Protein AF-A0A7X8HPK2-F1 (afdb_monomer_lite)

Sequence (114 aa):
MEPKNQFTWINYYTKFADKLNVSEKRYWIYAPGNNASKWPEFYAKGIMGIGWEEMGNLEQYASKDEMKTKMKELYGKDYSYMNMAHATWQFANELEPGDIVYAKKGLYKIVGKG

Structure (mmCIF, N/CA/C/O backbone):
data_AF-A0A7X8HPK2-F1
#
_entry.id   AF-A0A7X8HPK2-F1
#
loop_
_atom_site.group_PDB
_atom_site.id
_atom_site.type_symbol
_atom_site.label_atom_id
_atom_site.label_alt_id
_atom_site.label_comp_id
_atom_site.label_asym_id
_atom_site.label_entity_id
_atom_site.label_seq_id
_atom_site.pdbx_PDB_ins_code
_atom_site.Cartn_x
_atom_site.Cartn_y
_atom_site.Cartn_z
_atom_site.occupancy
_atom_site.B_iso_or_equiv
_atom_site.auth_seq_id
_atom_site.auth_comp_id
_atom_site.auth_asym_id
_atom_site.auth_atom_id
_atom_site.pdbx_PDB_model_num
ATOM 1 N N . MET A 1 1 ? -31.289 25.891 -27.473 1.00 45.44 1 MET A N 1
ATOM 2 C CA . MET A 1 1 ? -30.037 25.503 -26.789 1.00 45.44 1 MET A CA 1
ATOM 3 C C . MET A 1 1 ? -30.003 26.269 -25.481 1.00 45.44 1 MET A C 1
ATOM 5 O O . MET A 1 1 ? -30.008 27.491 -25.520 1.00 45.44 1 MET A O 1
ATOM 9 N N . GLU A 1 2 ? -30.112 25.575 -24.354 1.00 51.69 2 GLU A N 1
ATOM 10 C CA . GLU A 1 2 ? -30.168 26.189 -23.021 1.00 51.69 2 GLU A CA 1
ATOM 11 C C . GLU A 1 2 ? -28.775 26.723 -22.629 1.00 51.69 2 GLU A C 1
ATOM 13 O O . GLU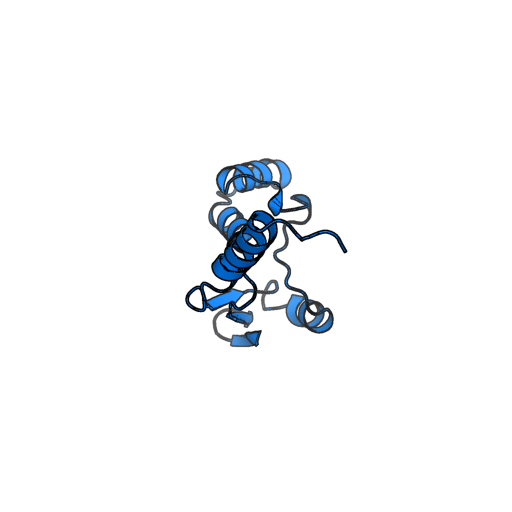 A 1 2 ? -27.784 26.009 -22.833 1.00 51.69 2 GLU A O 1
ATOM 18 N N . PRO A 1 3 ? -28.643 27.955 -22.104 1.00 51.97 3 PRO A N 1
ATOM 19 C CA . PRO A 1 3 ? -27.347 28.469 -21.688 1.00 51.97 3 PRO A CA 1
ATOM 20 C C . PRO A 1 3 ? -26.900 27.727 -20.426 1.00 51.97 3 PRO A C 1
ATOM 22 O O . PRO A 1 3 ? -27.473 27.889 -19.351 1.00 51.97 3 PRO A O 1
ATOM 25 N N . LYS A 1 4 ? -25.867 26.884 -20.558 1.00 59.88 4 LYS A N 1
ATOM 26 C CA . LYS A 1 4 ? -25.226 26.210 -19.422 1.00 59.88 4 LYS A CA 1
ATOM 27 C C . LYS A 1 4 ? -24.770 27.266 -18.412 1.00 59.88 4 LYS A C 1
ATOM 29 O O . LYS A 1 4 ? -23.904 28.082 -18.718 1.00 59.88 4 LYS A O 1
ATOM 34 N N . ASN A 1 5 ? -25.386 27.236 -17.231 1.00 66.19 5 ASN A N 1
ATOM 35 C CA . ASN A 1 5 ? -25.178 28.154 -16.114 1.00 66.19 5 ASN A CA 1
ATOM 36 C C . ASN A 1 5 ? -23.675 28.389 -15.839 1.00 66.19 5 ASN A C 1
ATOM 38 O O . ASN A 1 5 ? -22.914 27.434 -15.678 1.00 66.19 5 ASN A O 1
ATOM 42 N N . GLN A 1 6 ? -23.261 29.656 -15.741 1.00 63.34 6 GLN A N 1
ATOM 43 C CA . GLN A 1 6 ? -21.892 30.096 -15.439 1.00 63.34 6 GLN A CA 1
ATOM 44 C C . GLN A 1 6 ? -21.291 29.421 -14.186 1.00 63.34 6 GLN A C 1
ATOM 46 O O . GLN A 1 6 ? -20.102 29.106 -14.171 1.00 63.34 6 GLN A O 1
ATOM 51 N N . PHE A 1 7 ? -22.112 29.093 -13.182 1.00 66.69 7 PHE A N 1
ATOM 52 C CA . PHE A 1 7 ? -21.693 28.354 -11.985 1.00 66.69 7 PHE A CA 1
ATOM 53 C C . PHE A 1 7 ? -21.266 26.906 -12.277 1.00 66.69 7 PHE A C 1
ATOM 55 O O . PHE A 1 7 ? -20.378 26.382 -11.609 1.00 66.69 7 PHE A O 1
ATOM 62 N N . THR A 1 8 ? -21.846 26.252 -13.291 1.00 66.94 8 THR A N 1
ATOM 63 C CA . THR A 1 8 ? -21.470 24.871 -13.655 1.00 66.94 8 THR A CA 1
ATOM 64 C C . THR A 1 8 ? -20.088 24.808 -14.294 1.00 66.94 8 THR A C 1
ATOM 66 O O . THR A 1 8 ? -19.325 23.888 -14.009 1.00 66.94 8 THR A O 1
ATOM 69 N N . TRP A 1 9 ? -19.733 25.820 -15.091 1.00 61.75 9 TRP A N 1
ATOM 70 C CA . TRP A 1 9 ? -18.401 25.945 -15.675 1.00 61.75 9 TRP A CA 1
ATOM 71 C C . TRP A 1 9 ? -17.349 26.236 -14.613 1.00 61.75 9 TRP A C 1
ATOM 73 O O . TRP A 1 9 ? -16.324 25.565 -14.599 1.00 61.75 9 TRP A O 1
ATOM 83 N N . ILE A 1 10 ? -17.619 27.165 -13.692 1.00 69.38 10 ILE A N 1
ATOM 84 C CA . ILE A 1 10 ? -16.694 27.473 -12.592 1.00 69.38 10 ILE A CA 1
ATOM 85 C C . ILE A 1 10 ? -16.441 26.217 -11.749 1.00 69.38 10 ILE A C 1
ATOM 87 O O . ILE A 1 10 ? -15.292 25.837 -11.582 1.00 69.38 10 ILE A O 1
ATOM 91 N N . ASN A 1 11 ? -17.482 25.493 -11.328 1.00 72.25 11 ASN A N 1
ATOM 92 C CA . ASN A 1 11 ? -17.310 24.272 -10.531 1.00 72.25 11 ASN A CA 1
ATOM 93 C C . ASN A 1 11 ? -16.572 23.154 -11.280 1.00 72.25 11 ASN A C 1
ATOM 95 O O . ASN A 1 11 ? -15.784 22.427 -10.677 1.00 72.25 11 ASN A O 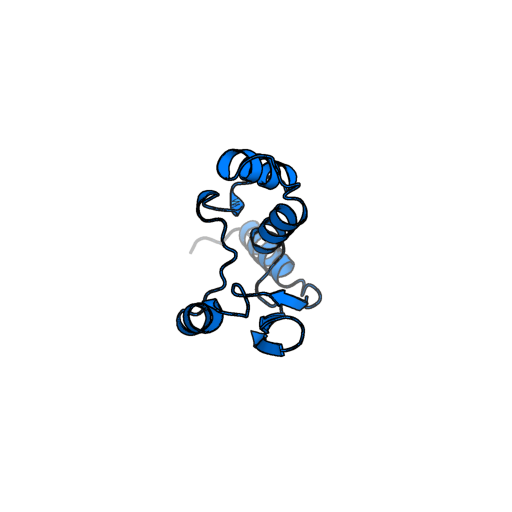1
ATOM 99 N N . TYR A 1 12 ? -16.805 23.013 -12.590 1.00 71.00 12 TYR A N 1
ATOM 100 C CA . TYR A 1 12 ? -16.039 22.096 -13.429 1.00 71.00 12 TYR A CA 1
ATOM 101 C C . TYR A 1 12 ? -14.563 22.511 -13.430 1.00 71.00 12 TYR A C 1
ATOM 103 O O . TYR A 1 12 ? -13.716 21.750 -12.978 1.00 71.00 12 TYR A O 1
ATOM 111 N N . TYR A 1 13 ? -14.245 23.740 -13.835 1.00 67.50 13 TYR A N 1
ATOM 112 C CA . TYR A 1 13 ? -12.860 24.200 -13.922 1.00 67.50 13 TYR A CA 1
ATOM 113 C C . TYR A 1 13 ? -12.137 24.231 -12.574 1.00 67.50 13 TYR A C 1
ATOM 115 O O . TYR A 1 13 ? -10.974 23.858 -12.548 1.00 67.50 13 TYR A O 1
ATOM 123 N N . THR A 1 14 ? -12.793 24.578 -11.466 1.00 66.88 14 THR A N 1
ATOM 124 C CA . THR A 1 14 ? -12.201 24.512 -10.120 1.00 66.88 14 THR A CA 1
ATOM 125 C C . THR A 1 14 ? -11.869 23.071 -9.738 1.00 66.88 14 THR A C 1
ATOM 127 O O . THR A 1 14 ? -10.733 22.787 -9.384 1.00 66.88 14 THR A O 1
ATOM 130 N N . LYS A 1 15 ? -12.797 22.124 -9.937 1.00 63.81 15 LYS A N 1
ATOM 131 C CA . LYS A 1 15 ? -12.542 20.697 -9.678 1.00 63.81 15 LYS A CA 1
ATOM 132 C C . LYS A 1 15 ? -11.425 20.127 -10.561 1.00 63.81 15 LYS A C 1
ATOM 134 O O . LYS A 1 15 ? -10.694 19.240 -10.131 1.00 63.81 15 LYS A O 1
ATOM 139 N N . PHE A 1 16 ? -11.301 20.606 -11.799 1.00 64.00 16 PHE A N 1
ATOM 140 C CA . PHE A 1 16 ? -10.195 20.245 -12.688 1.00 64.00 16 PHE A CA 1
ATOM 141 C C . PHE A 1 16 ? -8.882 20.926 -12.286 1.00 64.00 16 PHE A C 1
ATOM 143 O O . PHE A 1 16 ? -7.845 20.279 -12.342 1.00 64.00 16 PHE A O 1
ATOM 150 N N . ALA A 1 17 ? -8.915 22.188 -11.858 1.00 62.75 17 ALA A N 1
ATOM 151 C CA . ALA A 1 17 ? -7.749 22.952 -11.428 1.00 62.75 17 ALA A CA 1
ATOM 152 C C . ALA A 1 17 ? -7.154 22.405 -10.124 1.00 62.75 17 ALA A C 1
ATOM 154 O O . ALA A 1 17 ? -5.940 22.259 -10.048 1.00 62.75 17 ALA A O 1
ATOM 155 N N . ASP A 1 18 ? -7.986 21.993 -9.163 1.00 62.59 18 ASP A N 1
ATOM 156 C CA . ASP A 1 18 ? -7.537 21.296 -7.948 1.00 62.59 18 ASP A CA 1
ATOM 157 C C . ASP A 1 18 ? -6.840 19.970 -8.290 1.00 62.59 18 ASP A C 1
ATOM 159 O O . ASP A 1 18 ? -5.861 19.592 -7.655 1.00 62.59 18 ASP A O 1
ATOM 163 N N . LYS A 1 19 ? -7.293 19.296 -9.357 1.00 57.00 19 LYS A N 1
ATOM 164 C CA . LYS A 1 19 ? -6.677 18.076 -9.905 1.00 57.00 19 LYS A CA 1
ATOM 165 C C . LYS A 1 19 ? -5.412 18.341 -10.738 1.00 57.00 19 LYS A C 1
ATOM 167 O O . LYS A 1 19 ? -4.617 17.431 -10.942 1.00 57.00 19 LYS A O 1
ATOM 172 N N . LEU A 1 20 ? -5.264 19.559 -11.265 1.00 55.84 20 LEU A N 1
ATOM 173 C CA . LEU A 1 20 ? -4.106 20.044 -12.027 1.00 55.84 20 LEU A CA 1
ATOM 174 C C . LEU A 1 20 ? -3.085 20.763 -11.148 1.00 55.84 20 LEU A C 1
ATOM 176 O O . LEU A 1 20 ? -2.030 21.144 -11.656 1.00 55.84 20 LEU A O 1
ATOM 180 N N . ASN A 1 21 ? -3.373 20.954 -9.859 1.00 56.66 21 ASN A N 1
ATOM 181 C CA . ASN A 1 21 ? -2.365 21.326 -8.890 1.00 56.66 21 ASN A CA 1
ATOM 182 C C . ASN A 1 21 ? -1.401 20.143 -8.844 1.00 56.66 21 ASN A C 1
ATOM 184 O O . ASN A 1 21 ? -1.680 19.147 -8.184 1.00 56.66 21 ASN A O 1
ATOM 188 N N . VAL A 1 22 ? -0.357 20.198 -9.679 1.00 57.91 22 VAL A N 1
ATOM 189 C CA . VAL A 1 22 ? 0.621 19.126 -9.854 1.00 57.91 22 VAL A CA 1
ATOM 190 C C . VAL A 1 22 ? 1.259 18.932 -8.492 1.00 57.91 22 VAL A C 1
ATOM 192 O O . VAL A 1 22 ? 2.202 19.642 -8.141 1.00 57.91 22 VAL A O 1
ATOM 195 N N . SER A 1 23 ? 0.693 18.029 -7.690 1.00 62.62 23 SER A N 1
ATOM 196 C CA . SER A 1 23 ? 1.287 17.667 -6.421 1.00 62.62 23 SER A CA 1
ATOM 197 C C . SER A 1 23 ? 2.692 17.210 -6.754 1.00 62.62 23 SER A C 1
ATOM 199 O O . SER A 1 23 ? 2.902 16.492 -7.739 1.00 62.62 23 SER A O 1
ATOM 201 N N . GLU A 1 24 ? 3.662 17.681 -5.983 1.00 75.56 24 GLU A N 1
ATOM 202 C CA . GLU A 1 24 ? 5.045 17.276 -6.154 1.00 75.56 24 GLU A CA 1
ATOM 203 C C . GLU A 1 24 ? 5.097 15.751 -6.308 1.00 75.56 24 GLU A C 1
ATOM 205 O O . GLU A 1 24 ? 4.491 15.027 -5.518 1.00 75.56 24 GLU A O 1
ATOM 210 N N . LYS A 1 25 ? 5.716 15.271 -7.392 1.00 85.12 25 LYS A N 1
ATOM 211 C CA . LYS A 1 25 ? 5.692 13.851 -7.754 1.00 85.12 25 LYS A CA 1
ATOM 212 C C . LYS A 1 25 ? 6.222 13.031 -6.580 1.00 85.12 25 LYS A C 1
ATOM 214 O O . LYS A 1 25 ? 7.415 13.112 -6.276 1.00 85.12 25 LYS A O 1
ATOM 219 N N . ARG A 1 26 ? 5.354 12.241 -5.939 1.00 94.81 26 ARG A N 1
ATOM 220 C CA . ARG A 1 26 ? 5.749 11.397 -4.810 1.00 94.81 26 ARG A CA 1
ATOM 221 C C . ARG A 1 26 ? 6.314 10.082 -5.318 1.00 94.81 26 ARG A C 1
ATOM 223 O O . ARG A 1 26 ? 5.999 9.603 -6.411 1.00 94.81 26 ARG A O 1
ATOM 230 N N . TYR A 1 27 ? 7.180 9.507 -4.500 1.00 96.25 27 TYR A N 1
ATOM 231 C CA . TYR A 1 27 ? 7.849 8.252 -4.790 1.00 96.25 27 TYR A CA 1
ATOM 232 C C . TYR A 1 27 ? 7.545 7.256 -3.684 1.00 96.25 27 TYR A C 1
ATOM 234 O O . TYR A 1 27 ? 7.723 7.553 -2.504 1.00 96.25 27 TYR A O 1
ATOM 242 N N . TRP A 1 28 ? 7.136 6.058 -4.083 1.00 97.56 28 TRP A N 1
ATOM 243 C CA . TRP A 1 28 ? 6.743 4.993 -3.174 1.00 97.56 28 TRP A CA 1
ATOM 244 C C . TRP A 1 28 ? 7.619 3.766 -3.370 1.00 97.56 28 TRP A C 1
ATOM 246 O O . TRP A 1 28 ? 8.063 3.450 -4.476 1.00 97.56 28 TRP A O 1
ATOM 256 N N . ILE A 1 29 ? 7.821 3.031 -2.283 1.00 96.94 29 ILE A N 1
ATOM 257 C CA . ILE A 1 29 ? 8.386 1.688 -2.325 1.00 96.94 29 ILE A CA 1
ATOM 258 C C . ILE A 1 29 ? 7.275 0.703 -1.994 1.00 96.94 29 ILE A C 1
ATOM 260 O O . ILE A 1 29 ? 6.609 0.818 -0.969 1.00 96.94 29 ILE A O 1
ATOM 264 N N . TYR A 1 30 ? 7.129 -0.308 -2.842 1.00 96.94 30 TYR A N 1
ATOM 265 C CA . TYR A 1 30 ? 6.087 -1.314 -2.733 1.00 96.94 30 TYR A CA 1
ATOM 266 C C . TYR A 1 30 ? 6.680 -2.722 -2.719 1.00 96.94 30 TYR A C 1
ATOM 268 O O . TYR A 1 30 ? 7.550 -3.053 -3.522 1.00 96.94 30 TYR A O 1
ATOM 276 N N . ALA A 1 31 ? 6.206 -3.573 -1.812 1.00 96.75 31 ALA A N 1
ATOM 277 C CA . ALA A 1 31 ? 6.580 -4.981 -1.752 1.00 96.75 31 ALA A CA 1
ATOM 278 C C . ALA A 1 31 ? 5.396 -5.864 -2.198 1.00 96.75 31 ALA A C 1
ATOM 280 O O . ALA A 1 31 ? 4.508 -6.121 -1.383 1.00 96.75 31 ALA A O 1
ATOM 281 N N . PRO A 1 32 ? 5.367 -6.358 -3.453 1.00 96.69 32 PRO A N 1
ATOM 282 C CA . PRO A 1 32 ? 4.312 -7.251 -3.943 1.00 96.69 32 PRO A CA 1
ATOM 283 C C . PRO A 1 32 ? 4.459 -8.670 -3.370 1.00 96.69 32 PRO A C 1
ATOM 285 O O . PRO A 1 32 ? 4.892 -9.606 -4.048 1.00 96.69 32 PRO A O 1
ATOM 288 N N . GLY A 1 33 ? 4.114 -8.831 -2.095 1.00 95.44 33 GLY A N 1
ATOM 289 C CA . GLY A 1 33 ? 4.285 -10.076 -1.350 1.00 95.44 33 GLY A CA 1
ATOM 290 C C . GLY A 1 33 ? 5.739 -10.363 -0.960 1.00 95.44 33 GLY A C 1
ATOM 291 O O . GLY A 1 33 ? 6.683 -9.672 -1.365 1.00 95.44 33 GLY A O 1
ATOM 292 N N . ASN A 1 34 ? 5.929 -11.407 -0.148 1.00 94.81 34 ASN A N 1
ATOM 293 C CA . ASN A 1 34 ? 7.256 -11.811 0.309 1.00 94.81 34 ASN A CA 1
ATOM 294 C C . ASN A 1 34 ? 8.178 -12.088 -0.890 1.00 94.81 34 ASN A C 1
ATOM 296 O O . ASN A 1 34 ? 7.832 -12.864 -1.779 1.00 94.81 34 ASN A O 1
ATOM 300 N N . ASN A 1 35 ? 9.346 -11.441 -0.925 1.00 96.75 35 ASN A N 1
ATOM 301 C CA . ASN A 1 35 ? 10.302 -11.530 -2.035 1.00 96.75 35 ASN A CA 1
ATOM 302 C C . ASN A 1 35 ? 9.689 -11.319 -3.435 1.00 96.75 35 ASN A C 1
ATOM 304 O O . ASN A 1 35 ? 10.136 -11.934 -4.407 1.00 96.75 35 ASN A O 1
ATOM 308 N N . ALA A 1 36 ? 8.711 -10.413 -3.538 1.00 97.25 36 ALA A N 1
ATOM 309 C CA . ALA A 1 36 ? 8.000 -10.095 -4.774 1.00 97.25 36 ALA A CA 1
ATOM 310 C C . ALA A 1 36 ? 7.244 -11.290 -5.392 1.00 97.25 36 ALA A C 1
ATOM 312 O O . ALA A 1 36 ? 7.089 -11.362 -6.611 1.00 97.25 36 ALA A O 1
ATOM 313 N N . SER A 1 37 ? 6.782 -12.241 -4.574 1.00 97.56 37 SER A N 1
ATOM 314 C CA . SER A 1 37 ? 6.085 -13.445 -5.046 1.00 97.56 37 SER A CA 1
ATOM 315 C C . SER A 1 37 ? 4.813 -13.155 -5.848 1.00 97.56 37 SER A C 1
ATOM 317 O O . SER A 1 37 ? 4.460 -13.944 -6.721 1.00 97.56 37 SER A O 1
ATOM 319 N N . LYS A 1 38 ? 4.145 -12.021 -5.598 1.00 97.56 38 LYS A N 1
ATOM 320 C CA . LYS A 1 38 ? 2.943 -11.596 -6.331 1.00 97.56 38 LYS A CA 1
ATOM 321 C C . LYS A 1 38 ? 3.239 -10.732 -7.553 1.00 97.56 38 LYS A C 1
ATOM 323 O O . LYS A 1 38 ? 2.332 -10.460 -8.332 1.00 97.56 38 LYS A O 1
ATOM 328 N N . TRP A 1 39 ? 4.495 -10.327 -7.759 1.00 97.00 39 TRP A N 1
ATOM 329 C CA . TRP A 1 39 ? 4.861 -9.429 -8.855 1.00 97.00 39 TRP A CA 1
ATOM 330 C C . TRP A 1 39 ? 4.457 -9.943 -10.244 1.00 97.00 39 TRP A C 1
ATOM 332 O O . TRP A 1 39 ? 3.842 -9.166 -10.969 1.00 97.00 39 TRP A O 1
ATOM 342 N N . PRO A 1 40 ? 4.710 -11.216 -10.625 1.00 96.62 40 PRO A N 1
ATOM 343 C CA . PRO A 1 40 ? 4.323 -11.698 -11.951 1.00 96.62 40 PRO A CA 1
ATOM 344 C C . PRO A 1 40 ? 2.814 -11.597 -12.206 1.00 96.62 40 PRO A C 1
ATOM 346 O O . PRO A 1 40 ? 2.399 -11.178 -13.281 1.00 96.62 40 PRO A O 1
ATOM 349 N N . GLU A 1 41 ? 1.997 -11.938 -11.205 1.00 97.50 41 GLU A N 1
ATOM 350 C CA . GLU A 1 41 ? 0.536 -11.876 -11.295 1.00 97.50 41 GLU A CA 1
ATOM 351 C C . GLU A 1 41 ? 0.039 -10.429 -11.398 1.00 97.50 41 GLU A C 1
ATOM 353 O O . GLU A 1 41 ? -0.739 -10.098 -12.291 1.00 97.50 41 GLU A O 1
ATOM 358 N N . PHE A 1 42 ? 0.487 -9.568 -10.484 1.00 96.69 42 PHE A N 1
ATOM 359 C CA . PHE A 1 42 ? 0.049 -8.175 -10.408 1.00 96.69 42 PHE A CA 1
ATOM 360 C C . PHE A 1 42 ? 0.457 -7.384 -11.647 1.00 96.69 42 PHE A C 1
ATOM 362 O O . PHE A 1 42 ? -0.362 -6.659 -12.209 1.00 96.69 42 PHE A O 1
ATOM 369 N N . TYR A 1 43 ? 1.680 -7.603 -12.132 1.00 95.81 43 TYR A N 1
ATOM 370 C CA . TYR A 1 43 ? 2.163 -6.984 -13.357 1.00 95.81 43 TYR A CA 1
ATOM 371 C C . TYR A 1 43 ? 1.361 -7.435 -14.582 1.00 95.81 43 TYR A C 1
ATO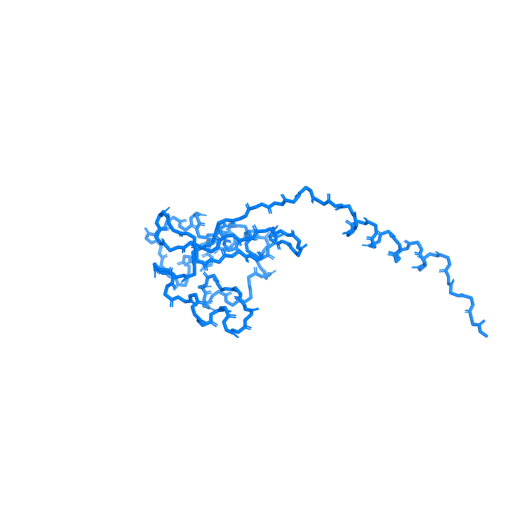M 373 O O . TYR A 1 43 ? 0.899 -6.594 -15.347 1.00 95.81 43 TYR A O 1
ATOM 381 N N . ALA A 1 44 ? 1.127 -8.744 -14.742 1.00 97.06 44 ALA A N 1
ATOM 382 C CA . ALA A 1 44 ? 0.358 -9.271 -15.872 1.00 97.06 44 ALA A CA 1
ATOM 383 C C . ALA A 1 44 ? -1.091 -8.752 -15.905 1.00 97.06 44 ALA A C 1
ATOM 385 O O . ALA A 1 44 ? -1.661 -8.583 -16.979 1.00 97.06 44 ALA A O 1
ATOM 386 N N . LYS A 1 45 ? -1.681 -8.492 -14.733 1.00 97.50 45 LYS A N 1
ATOM 387 C CA . LYS A 1 45 ? -3.046 -7.964 -14.591 1.00 97.50 45 LYS A CA 1
ATOM 388 C C . LYS A 1 45 ? -3.123 -6.432 -14.596 1.00 97.50 45 LYS A C 1
ATOM 390 O O . LYS A 1 45 ? -4.228 -5.903 -14.639 1.00 97.50 45 LYS A O 1
ATOM 395 N N . GLY A 1 46 ? -1.994 -5.723 -14.527 1.00 94.62 46 GLY A N 1
ATOM 396 C CA . GLY A 1 46 ? -1.970 -4.261 -14.419 1.00 94.62 46 GLY A CA 1
ATOM 397 C C . GLY A 1 46 ? -2.570 -3.731 -13.111 1.00 94.62 46 GLY A C 1
ATOM 398 O O . GLY A 1 46 ? -3.214 -2.687 -13.118 1.00 94.62 46 GLY A O 1
ATOM 399 N N . ILE A 1 47 ? -2.393 -4.456 -12.001 1.00 94.38 47 ILE A N 1
ATOM 400 C CA . ILE A 1 47 ? -2.940 -4.099 -10.681 1.00 94.38 47 ILE A CA 1
ATOM 401 C C . ILE A 1 47 ? -1.836 -3.964 -9.628 1.00 94.38 47 ILE A C 1
ATOM 403 O O . ILE A 1 47 ? -0.741 -4.502 -9.777 1.00 94.38 47 ILE A O 1
ATOM 407 N N . MET A 1 48 ? -2.158 -3.307 -8.516 1.00 94.62 48 MET A N 1
ATOM 408 C CA . MET A 1 48 ? -1.361 -3.291 -7.288 1.00 94.62 48 MET A CA 1
ATOM 409 C C . MET A 1 48 ? -2.223 -3.841 -6.147 1.00 94.62 48 MET A C 1
ATOM 411 O O . MET A 1 48 ? -3.386 -3.467 -6.025 1.00 94.62 48 MET A O 1
ATOM 415 N N . GLY A 1 49 ? -1.679 -4.741 -5.325 1.00 94.25 49 GLY A N 1
ATOM 416 C CA . GLY A 1 49 ? -2.407 -5.347 -4.202 1.00 94.25 49 GLY A CA 1
ATOM 417 C C . GLY A 1 49 ? -1.6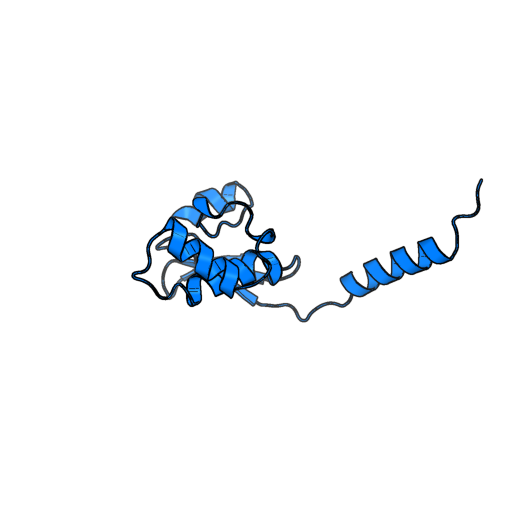88 -5.162 -2.866 1.00 94.25 49 GLY A C 1
ATOM 418 O O . GLY A 1 49 ? -0.462 -5.249 -2.815 1.00 94.25 49 GLY A O 1
ATOM 419 N N . ILE A 1 50 ? -2.431 -4.947 -1.778 1.00 93.75 50 ILE A N 1
ATOM 420 C CA . ILE A 1 50 ? -1.864 -4.705 -0.436 1.00 93.75 50 ILE A CA 1
ATOM 421 C C . ILE A 1 50 ? -2.204 -5.791 0.607 1.00 93.75 50 ILE A C 1
ATOM 423 O O . ILE A 1 50 ? -1.719 -5.740 1.735 1.00 93.75 50 ILE A O 1
ATOM 427 N N . GLY A 1 51 ? -2.956 -6.827 0.224 1.00 90.38 51 GLY A N 1
ATOM 428 C CA . GLY A 1 51 ? -3.450 -7.852 1.154 1.00 90.38 51 GLY A CA 1
ATOM 429 C C . GLY A 1 51 ? -4.620 -7.347 2.006 1.00 90.38 51 GLY A C 1
ATOM 430 O O . GLY A 1 51 ? -5.240 -6.349 1.647 1.00 90.38 51 GLY A O 1
ATOM 431 N N . TRP A 1 52 ? -4.888 -8.029 3.128 1.00 94.12 52 TRP A N 1
ATOM 432 C CA . TRP A 1 52 ? -5.957 -7.699 4.092 1.00 94.12 52 TRP A CA 1
ATOM 433 C C . TRP A 1 52 ? -7.376 -7.820 3.526 1.00 94.12 52 TRP A C 1
ATOM 435 O O . TRP A 1 52 ? -8.237 -6.985 3.795 1.00 94.12 52 TRP A O 1
ATOM 445 N N . GLU A 1 53 ? -7.613 -8.860 2.732 1.00 94.25 53 GLU A N 1
ATOM 446 C CA . GLU A 1 53 ? -8.875 -9.115 2.029 1.00 94.25 53 GLU A CA 1
ATOM 447 C C . GLU A 1 53 ? -10.108 -9.124 2.947 1.00 94.25 53 GLU A C 1
ATOM 449 O O . GLU A 1 53 ? -11.159 -8.606 2.566 1.00 94.25 53 GLU A O 1
ATOM 454 N N . GLU A 1 54 ? -9.974 -9.589 4.190 1.00 97.31 54 GLU A N 1
ATOM 455 C CA . GLU A 1 54 ? -11.062 -9.623 5.169 1.00 97.31 54 GLU A CA 1
ATOM 456 C C . GLU A 1 54 ? -11.476 -8.225 5.663 1.00 97.31 54 GLU A C 1
ATOM 458 O O . GLU A 1 54 ? -12.563 -8.063 6.220 1.00 97.31 54 GLU A O 1
ATOM 463 N N . MET A 1 55 ? -10.654 -7.190 5.432 1.00 97.38 55 MET A N 1
ATOM 464 C CA . MET A 1 55 ? -11.036 -5.793 5.684 1.00 97.38 55 MET A CA 1
ATOM 465 C C . MET A 1 55 ? -11.941 -5.207 4.590 1.00 97.38 55 MET A C 1
ATOM 467 O O . MET A 1 55 ? -12.483 -4.116 4.782 1.00 97.38 55 MET A O 1
ATOM 471 N N . GLY A 1 56 ? -12.124 -5.897 3.461 1.00 96.62 56 GLY A N 1
ATOM 472 C CA . GLY A 1 56 ? -12.958 -5.428 2.357 1.00 96.62 56 GLY A CA 1
ATOM 473 C C . GLY A 1 56 ? -12.463 -4.112 1.745 1.00 96.62 56 GLY A C 1
ATOM 474 O O . GLY A 1 56 ? -11.262 -3.895 1.595 1.00 96.62 56 GLY A O 1
ATOM 475 N N . ASN A 1 57 ? -13.394 -3.225 1.371 1.00 97.06 57 ASN A N 1
ATOM 476 C CA . ASN A 1 57 ? -13.039 -1.925 0.799 1.00 97.06 57 ASN A CA 1
ATOM 477 C C . ASN A 1 57 ? -12.320 -1.052 1.843 1.00 97.06 57 ASN A C 1
ATOM 479 O O . ASN A 1 57 ? -12.906 -0.700 2.863 1.00 97.06 57 ASN A O 1
ATOM 483 N N . LEU A 1 58 ? -11.067 -0.677 1.586 1.00 97.69 58 LEU A N 1
ATOM 484 C CA . LEU A 1 58 ? -10.273 0.147 2.501 1.00 97.69 58 LEU A CA 1
ATOM 485 C C . LEU A 1 58 ? -10.724 1.616 2.547 1.00 97.69 58 LEU A C 1
ATOM 487 O O . LEU A 1 58 ? -10.453 2.296 3.532 1.00 97.69 58 LEU A O 1
ATOM 491 N N . GLU A 1 59 ? -11.451 2.100 1.540 1.00 96.38 59 GLU A N 1
ATOM 492 C CA . GLU A 1 59 ? -11.986 3.472 1.515 1.00 96.38 59 GLU A CA 1
ATOM 493 C C . GLU A 1 59 ? -13.153 3.678 2.498 1.00 96.38 59 GLU A C 1
ATOM 495 O O . GLU A 1 59 ? -13.589 4.804 2.716 1.00 96.38 59 GLU A O 1
ATOM 500 N N . GLN A 1 60 ? -13.678 2.607 3.111 1.00 97.44 60 GLN A N 1
ATOM 501 C CA . GLN A 1 60 ? -14.798 2.707 4.057 1.00 97.44 60 GLN A CA 1
ATOM 502 C C . GLN A 1 60 ? -14.385 3.205 5.454 1.00 97.44 60 GLN A C 1
ATOM 504 O O . GLN A 1 60 ? -15.249 3.569 6.247 1.00 97.44 60 GLN A O 1
ATOM 509 N N . TYR A 1 61 ? -13.090 3.163 5.782 1.00 98.06 61 TYR A N 1
ATOM 510 C CA . TYR A 1 61 ? -12.582 3.527 7.105 1.00 98.06 61 TYR A CA 1
ATOM 511 C C . TYR A 1 61 ? -12.264 5.021 7.154 1.00 98.06 61 TYR A C 1
ATOM 513 O O . TYR A 1 61 ? -11.546 5.530 6.295 1.00 98.06 61 TYR A O 1
ATOM 521 N N . ALA A 1 62 ? -12.730 5.718 8.190 1.00 97.62 62 ALA A N 1
ATOM 522 C CA . ALA A 1 62 ? -12.557 7.163 8.328 1.00 97.62 62 ALA A CA 1
ATOM 523 C C . ALA A 1 62 ? -11.196 7.560 8.928 1.00 97.62 62 ALA A C 1
ATOM 525 O O . ALA A 1 62 ? -10.825 8.735 8.903 1.00 97.62 62 ALA A O 1
ATOM 526 N N . SER A 1 63 ? -10.440 6.607 9.488 1.00 97.94 63 SER A N 1
ATOM 527 C CA . SER A 1 63 ? -9.111 6.876 10.050 1.00 97.94 63 SER A CA 1
ATOM 528 C C . SER A 1 63 ? -8.179 5.655 10.085 1.00 97.94 63 SER A C 1
ATOM 530 O O . SER A 1 63 ? -8.612 4.500 10.045 1.00 97.94 63 SER A O 1
ATOM 532 N N . LYS A 1 64 ? -6.871 5.916 10.259 1.00 97.75 64 LYS A N 1
ATOM 533 C CA . LYS A 1 64 ? -5.851 4.889 10.565 1.00 97.75 64 LYS A CA 1
ATOM 534 C C . LYS A 1 64 ? -6.203 4.100 11.839 1.00 97.75 64 LYS A C 1
ATOM 536 O O . LYS A 1 64 ? -5.933 2.902 11.911 1.00 97.75 64 LYS A O 1
ATOM 541 N N . ASP A 1 65 ? -6.827 4.739 12.829 1.00 97.81 65 ASP A N 1
ATOM 542 C CA . ASP A 1 65 ? -7.221 4.081 14.081 1.00 97.81 65 ASP A CA 1
ATOM 543 C C . ASP A 1 65 ? -8.422 3.144 13.908 1.00 97.81 65 ASP A C 1
ATOM 545 O O . ASP A 1 65 ? -8.452 2.069 14.517 1.00 97.81 65 ASP A O 1
ATOM 549 N N . GLU A 1 66 ? -9.371 3.482 13.033 1.00 98.25 66 GLU A N 1
ATOM 550 C CA . GLU A 1 66 ? -10.456 2.569 12.655 1.00 98.25 66 GLU A CA 1
ATOM 551 C C . GLU A 1 66 ? -9.919 1.344 11.913 1.00 98.25 66 GLU A C 1
ATOM 553 O O . GLU A 1 66 ? -10.255 0.217 12.280 1.00 98.25 66 GLU A O 1
ATOM 558 N N . MET A 1 67 ? -9.009 1.538 10.949 1.00 98.31 67 MET A N 1
ATOM 559 C CA . MET A 1 67 ? -8.341 0.424 10.263 1.00 98.31 67 MET A CA 1
ATOM 560 C C . MET A 1 67 ? -7.633 -0.500 11.261 1.00 98.31 67 MET A C 1
ATOM 562 O O . MET A 1 67 ? -7.812 -1.716 11.230 1.00 98.31 67 MET A O 1
ATOM 566 N N . LYS A 1 68 ? -6.871 0.073 12.198 1.00 98.06 68 LYS A N 1
ATOM 567 C CA . LYS A 1 68 ? -6.181 -0.673 13.259 1.00 98.06 68 LYS A CA 1
ATOM 568 C C . LYS A 1 68 ? -7.149 -1.428 14.169 1.00 98.06 68 LYS A C 1
ATOM 570 O O . LYS A 1 68 ? -6.869 -2.567 14.546 1.00 98.06 68 LYS A O 1
ATOM 575 N N . THR A 1 69 ? -8.263 -0.803 14.544 1.00 97.94 69 THR A N 1
ATOM 576 C CA . THR A 1 69 ? -9.309 -1.439 15.357 1.00 97.94 69 THR A CA 1
ATOM 577 C C . THR A 1 69 ? -9.885 -2.635 14.616 1.00 97.94 69 THR A C 1
ATOM 579 O O . THR A 1 69 ? -9.919 -3.735 15.168 1.00 97.94 69 THR A O 1
ATOM 582 N N . LYS A 1 70 ? -10.200 -2.464 13.328 1.00 98.12 70 LYS A N 1
ATOM 583 C CA . LYS A 1 70 ? -10.732 -3.543 12.507 1.00 98.12 70 LYS A CA 1
ATOM 584 C C . LYS A 1 70 ? -9.742 -4.688 12.296 1.00 98.12 70 LYS A C 1
ATOM 586 O O . LYS A 1 70 ? -10.127 -5.850 12.384 1.00 98.12 70 LYS A O 1
ATOM 591 N N . MET A 1 71 ? -8.459 -4.385 12.099 1.00 97.94 71 MET A N 1
ATOM 592 C CA . MET A 1 71 ? -7.413 -5.411 12.026 1.00 97.94 71 MET A CA 1
ATOM 593 C C . MET A 1 71 ? -7.363 -6.261 13.304 1.00 97.94 71 MET A C 1
ATOM 595 O O . MET A 1 71 ? -7.271 -7.482 13.231 1.00 97.94 71 MET A O 1
ATOM 599 N N . LYS A 1 72 ? -7.485 -5.641 14.483 1.00 97.88 72 LYS A N 1
ATOM 600 C CA . LYS A 1 72 ? -7.507 -6.375 15.757 1.00 97.88 72 LYS A CA 1
ATOM 601 C C . LYS A 1 72 ? -8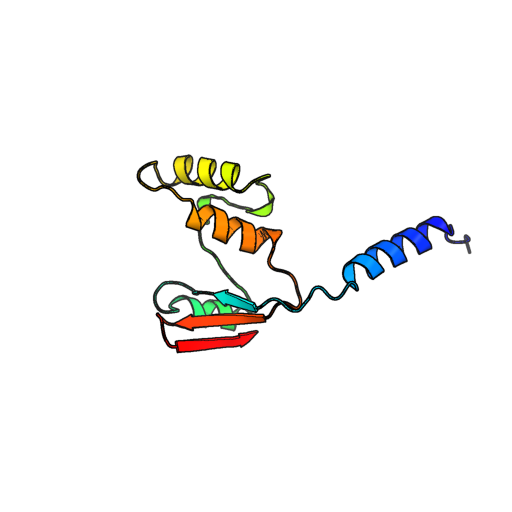.731 -7.274 15.926 1.00 97.88 72 LYS A C 1
ATOM 603 O O . LYS A 1 72 ? -8.630 -8.303 16.590 1.00 97.88 72 LYS A O 1
ATOM 608 N N . GLU A 1 73 ? -9.876 -6.873 15.379 1.00 97.88 73 GLU A N 1
ATOM 609 C CA . GLU A 1 73 ? -11.094 -7.691 15.382 1.00 97.88 73 GLU A CA 1
ATOM 610 C C . GLU A 1 73 ? -10.948 -8.931 14.499 1.00 97.88 73 GLU A C 1
ATOM 612 O O . GLU A 1 73 ? -11.341 -10.017 14.913 1.00 97.88 73 GLU A O 1
ATOM 617 N N . LEU A 1 74 ? -10.385 -8.768 13.299 1.00 97.75 74 LEU A N 1
ATOM 618 C CA . LEU A 1 74 ? -10.319 -9.826 12.288 1.00 97.75 74 LEU A CA 1
ATOM 619 C C . LEU A 1 74 ? -9.139 -10.784 12.492 1.00 97.75 74 LEU A C 1
ATOM 621 O O . LEU A 1 74 ? -9.285 -11.985 12.289 1.00 97.75 74 LEU A O 1
ATOM 625 N N . TYR A 1 75 ? -7.982 -10.263 12.907 1.00 96.06 75 TYR A N 1
ATOM 626 C CA . TYR A 1 75 ? -6.714 -11.005 12.919 1.00 96.06 75 TYR A CA 1
ATOM 627 C C . TYR A 1 75 ? -6.131 -11.196 14.330 1.00 96.06 75 TYR A C 1
ATOM 629 O O . TYR A 1 75 ? -5.024 -11.705 14.487 1.00 96.06 75 TYR A O 1
ATOM 637 N N . GLY A 1 76 ? -6.861 -10.793 15.375 1.00 96.94 76 GLY A N 1
ATOM 638 C CA . GLY A 1 76 ? -6.438 -10.928 16.772 1.00 96.94 76 GLY A CA 1
ATOM 639 C C . GLY A 1 76 ? -5.624 -9.740 17.289 1.00 96.94 76 GLY A C 1
ATOM 640 O O . GLY A 1 76 ? -5.235 -8.848 16.541 1.00 96.94 76 GLY A O 1
ATOM 641 N N . LYS A 1 77 ? -5.380 -9.699 18.605 1.00 96.50 77 LYS A N 1
ATOM 642 C CA . LYS A 1 77 ? -4.888 -8.502 19.322 1.00 96.50 77 LYS A CA 1
ATOM 643 C C . LYS A 1 77 ? -3.384 -8.498 19.616 1.00 96.50 77 LYS A C 1
ATOM 645 O O . LYS A 1 77 ? -2.905 -7.539 20.219 1.00 96.50 77 LYS A O 1
ATOM 650 N N . ASP A 1 78 ? -2.659 -9.521 19.174 1.00 95.62 78 ASP A N 1
ATOM 651 C CA . ASP A 1 78 ? -1.265 -9.770 19.570 1.00 95.62 78 ASP A CA 1
ATOM 652 C C . ASP A 1 78 ? -0.261 -8.791 18.942 1.00 95.62 78 ASP A C 1
ATOM 654 O O . ASP A 1 78 ? 0.860 -8.636 19.426 1.00 95.62 78 ASP A O 1
ATOM 658 N N . TYR A 1 79 ? -0.669 -8.078 17.889 1.00 94.06 79 TYR A N 1
ATOM 659 C CA . TYR A 1 79 ? 0.163 -7.105 17.189 1.00 94.06 79 TYR A CA 1
ATOM 660 C C . TYR A 1 79 ? -0.349 -5.673 17.361 1.00 94.06 79 TYR A C 1
ATOM 662 O O . TYR A 1 79 ? -1.533 -5.401 17.577 1.00 94.06 79 TYR A O 1
ATOM 670 N N . SER A 1 80 ? 0.562 -4.708 17.214 1.00 96.00 80 SER A N 1
ATOM 671 C CA . SER A 1 80 ? 0.203 -3.289 17.274 1.00 96.00 80 SER A CA 1
ATOM 672 C C . SER A 1 80 ? -0.618 -2.830 16.064 1.00 96.00 80 SER A C 1
ATOM 674 O O . SER A 1 80 ? -1.346 -1.846 16.181 1.00 96.00 80 SER A O 1
ATOM 676 N N . TYR A 1 81 ? -0.471 -3.503 14.914 1.00 97.31 81 TYR A N 1
ATOM 677 C CA . TYR A 1 81 ? -1.007 -3.138 13.592 1.00 97.31 81 TYR A CA 1
ATOM 678 C C . TYR A 1 81 ? -0.711 -1.706 13.129 1.00 97.31 81 TYR A C 1
ATOM 680 O O . TYR A 1 81 ? -1.251 -1.267 12.122 1.00 97.31 81 TYR A O 1
ATOM 688 N N . MET A 1 82 ? 0.177 -0.976 13.807 1.00 95.88 82 MET A N 1
ATOM 689 C CA . MET A 1 82 ? 0.421 0.440 13.524 1.00 95.88 82 MET A CA 1
ATOM 690 C C . MET A 1 82 ? 0.930 0.652 12.094 1.00 95.88 82 MET A C 1
ATOM 692 O O . MET A 1 82 ? 0.365 1.443 11.347 1.00 95.88 82 MET A O 1
ATOM 696 N N . ASN A 1 83 ? 1.944 -0.116 11.690 1.00 95.88 83 ASN A N 1
ATOM 697 C CA . ASN A 1 83 ? 2.516 -0.016 10.347 1.00 95.88 83 ASN A CA 1
ATOM 698 C C . ASN A 1 83 ? 1.556 -0.531 9.269 1.00 95.88 83 ASN A C 1
ATOM 700 O O . ASN A 1 83 ? 1.548 -0.002 8.164 1.00 95.88 83 ASN A O 1
ATOM 704 N N . MET A 1 84 ? 0.741 -1.540 9.589 1.00 95.94 84 MET A N 1
ATOM 705 C CA . MET A 1 84 ? -0.206 -2.123 8.635 1.00 95.94 84 MET A CA 1
ATOM 706 C C . MET A 1 84 ? -1.361 -1.168 8.371 1.00 95.94 84 MET A C 1
ATOM 708 O O . MET A 1 84 ? -1.624 -0.863 7.215 1.00 95.94 84 MET A O 1
ATOM 712 N N . ALA A 1 85 ? -1.959 -0.615 9.428 1.00 97.69 85 ALA A N 1
ATOM 713 C CA . ALA A 1 85 ? -2.999 0.401 9.322 1.00 97.69 85 ALA A CA 1
ATOM 714 C C . ALA A 1 85 ? -2.496 1.662 8.606 1.00 97.69 85 ALA A C 1
ATOM 716 O O . ALA A 1 85 ? -3.220 2.261 7.816 1.00 97.69 85 ALA A O 1
ATOM 717 N N . HIS A 1 86 ? -1.239 2.051 8.844 1.00 97.50 86 HIS A N 1
ATOM 718 C CA . HIS A 1 86 ? -0.624 3.139 8.096 1.00 97.50 86 HIS A CA 1
ATOM 719 C C . HIS A 1 86 ? -0.520 2.785 6.608 1.00 97.50 86 HIS A C 1
ATOM 721 O O . HIS A 1 86 ? -1.033 3.531 5.786 1.00 97.50 86 HIS A O 1
ATOM 727 N N . ALA A 1 87 ? 0.060 1.634 6.253 1.00 96.56 87 ALA A N 1
ATOM 728 C CA . ALA A 1 87 ? 0.232 1.227 4.859 1.00 96.56 87 ALA A CA 1
ATOM 729 C C . ALA A 1 87 ? -1.101 1.086 4.101 1.00 96.56 87 ALA A C 1
ATOM 731 O O . ALA A 1 87 ? -1.211 1.578 2.980 1.00 96.56 87 ALA A O 1
ATOM 732 N N . THR A 1 88 ? -2.121 0.465 4.706 1.00 97.44 88 THR A N 1
ATOM 733 C CA . THR A 1 88 ? -3.459 0.344 4.099 1.00 97.44 88 THR A CA 1
ATOM 734 C C . THR A 1 88 ? -4.124 1.700 3.914 1.00 97.44 88 THR A C 1
ATOM 736 O O . THR A 1 88 ? -4.768 1.923 2.893 1.00 97.44 88 THR A O 1
ATOM 739 N N . TRP A 1 89 ? -3.923 2.630 4.852 1.00 98.19 89 TRP A N 1
ATOM 740 C CA . TRP A 1 89 ? -4.413 3.996 4.707 1.00 98.19 89 TRP A CA 1
ATOM 741 C C . TRP A 1 89 ? -3.737 4.731 3.556 1.00 98.19 89 TRP A C 1
ATOM 743 O O . TRP A 1 89 ? -4.436 5.328 2.743 1.00 98.19 89 TRP A O 1
ATOM 753 N N . GLN A 1 90 ? -2.404 4.676 3.468 1.00 97.31 90 GLN A N 1
ATOM 754 C CA . GLN A 1 90 ? -1.668 5.349 2.395 1.00 97.31 90 GLN A CA 1
ATOM 755 C C . GLN A 1 90 ? -2.062 4.797 1.026 1.00 97.31 90 GLN A C 1
ATOM 757 O O . GLN A 1 90 ? -2.302 5.560 0.099 1.00 97.31 90 GLN A O 1
ATOM 762 N N . PHE A 1 91 ? -2.197 3.475 0.921 1.00 96.81 91 PHE A N 1
ATOM 763 C CA . PHE A 1 91 ? -2.631 2.815 -0.305 1.00 96.81 91 PHE A CA 1
ATOM 764 C C . PHE A 1 91 ? -4.023 3.255 -0.765 1.00 96.81 91 PHE A C 1
ATOM 766 O O . PHE A 1 91 ? -4.222 3.442 -1.959 1.00 96.81 91 PHE A O 1
ATOM 773 N N . ALA A 1 92 ? -4.968 3.416 0.163 1.00 96.56 92 ALA A N 1
ATOM 774 C CA . ALA A 1 92 ? -6.344 3.773 -0.169 1.00 96.56 92 ALA A CA 1
ATOM 775 C C . ALA A 1 92 ? -6.573 5.286 -0.331 1.00 96.56 92 ALA A C 1
ATOM 777 O O . ALA A 1 92 ? -7.457 5.677 -1.081 1.00 96.56 92 ALA A O 1
ATOM 778 N N . ASN A 1 93 ? -5.810 6.133 0.373 1.00 96.25 93 ASN A N 1
ATOM 779 C CA . ASN A 1 93 ? -6.133 7.560 0.510 1.00 96.25 93 ASN A CA 1
ATOM 780 C C . ASN A 1 93 ? -5.006 8.530 0.124 1.00 96.25 93 ASN A C 1
ATOM 782 O O . ASN A 1 93 ? -5.291 9.702 -0.091 1.00 96.25 93 ASN A O 1
ATOM 786 N N . GLU A 1 94 ? -3.738 8.102 0.101 1.00 95.19 94 GLU A N 1
ATOM 787 C CA . GLU A 1 94 ? -2.592 9.004 -0.145 1.00 95.19 94 GLU A CA 1
ATOM 788 C C . GLU A 1 94 ? -1.886 8.726 -1.483 1.00 95.19 94 GLU A C 1
ATOM 790 O O . GLU A 1 94 ? -1.233 9.615 -2.027 1.00 95.19 94 GLU A O 1
ATOM 795 N N . LEU A 1 95 ? -1.985 7.502 -2.010 1.00 93.81 95 LEU A N 1
ATOM 796 C CA . LEU A 1 95 ? -1.411 7.125 -3.297 1.00 93.81 95 LEU A CA 1
ATOM 797 C C . LEU A 1 95 ? -2.319 7.613 -4.431 1.00 93.81 95 LEU A C 1
ATOM 799 O O . LEU A 1 95 ? -3.488 7.237 -4.507 1.00 93.81 95 LEU A O 1
ATOM 803 N N . GLU A 1 96 ? -1.778 8.433 -5.331 1.00 92.69 96 GLU A N 1
ATOM 804 C CA . GLU A 1 96 ? -2.563 9.089 -6.383 1.00 92.69 96 GLU A CA 1
ATOM 805 C C . GLU A 1 96 ? -2.017 8.783 -7.785 1.00 92.69 96 GLU A C 1
ATOM 807 O O . GLU A 1 96 ? -0.818 8.533 -7.961 1.00 92.69 96 GLU A O 1
ATOM 812 N N . PRO A 1 97 ? -2.865 8.839 -8.830 1.00 90.25 97 PRO A N 1
ATOM 813 C CA . PRO A 1 97 ? -2.393 8.777 -10.207 1.00 90.25 97 PRO A CA 1
ATOM 814 C C . PRO A 1 97 ? -1.330 9.848 -10.494 1.00 90.25 97 PRO A C 1
ATOM 816 O O . PRO A 1 97 ? -1.580 11.038 -10.330 1.00 90.25 97 PRO A O 1
ATOM 819 N N . GLY A 1 98 ? -0.160 9.422 -10.978 1.00 91.00 98 GLY A N 1
ATOM 820 C CA . GLY A 1 98 ? 0.986 10.299 -11.257 1.00 91.00 98 GLY A CA 1
ATOM 821 C C . GLY A 1 98 ? 2.159 10.120 -10.289 1.00 91.00 98 GLY A C 1
ATOM 822 O O . GLY A 1 98 ? 3.286 10.495 -10.640 1.00 91.00 98 GLY A O 1
ATOM 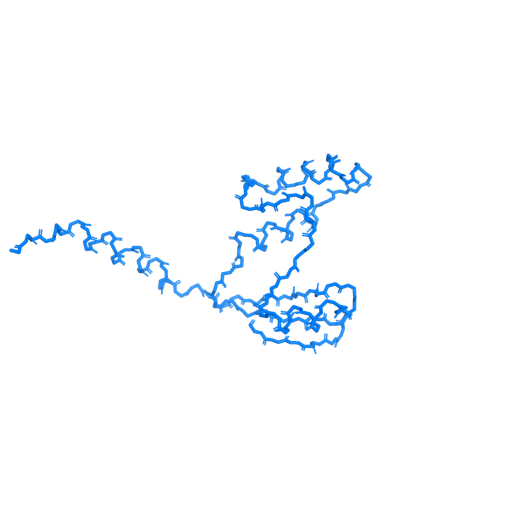823 N N . ASP A 1 99 ? 1.918 9.495 -9.133 1.00 95.06 99 ASP A N 1
ATOM 824 C CA . ASP A 1 99 ? 2.970 9.010 -8.244 1.00 95.06 99 ASP A CA 1
ATOM 825 C C . ASP A 1 99 ? 3.797 7.907 -8.921 1.00 95.06 99 ASP A C 1
ATOM 827 O O . ASP A 1 99 ? 3.312 7.197 -9.801 1.00 95.06 99 ASP A O 1
ATOM 831 N N . ILE A 1 100 ? 5.062 7.760 -8.514 1.00 96.06 100 ILE A N 1
ATOM 832 C CA . ILE A 1 100 ? 5.963 6.723 -9.039 1.00 96.06 100 ILE A CA 1
ATOM 833 C C . ILE A 1 100 ? 6.174 5.641 -7.989 1.00 96.06 100 ILE A C 1
ATOM 835 O O . ILE A 1 100 ? 6.718 5.902 -6.912 1.00 96.06 100 ILE A O 1
ATOM 839 N N . VAL A 1 101 ? 5.826 4.403 -8.327 1.00 96.94 101 VAL A N 1
ATOM 840 C CA . VAL A 1 101 ? 5.950 3.248 -7.440 1.00 96.94 101 VAL A CA 1
ATOM 841 C C . VAL A 1 101 ? 7.101 2.355 -7.892 1.00 96.94 101 VAL A C 1
ATOM 843 O O . VAL A 1 101 ? 7.138 1.862 -9.018 1.00 96.94 101 VAL A O 1
ATOM 846 N N . TYR A 1 102 ? 8.042 2.090 -6.987 1.00 97.88 102 TYR A N 1
ATOM 847 C CA . TYR A 1 102 ? 9.099 1.101 -7.182 1.00 97.88 102 TYR A CA 1
ATOM 848 C C . TYR A 1 102 ? 8.732 -0.216 -6.494 1.00 97.88 102 TYR A C 1
ATOM 850 O O . TYR A 1 102 ? 8.711 -0.312 -5.264 1.00 97.88 102 TYR A O 1
ATOM 858 N N . ALA A 1 103 ? 8.487 -1.259 -7.287 1.00 97.81 103 ALA A N 1
ATOM 859 C CA . ALA A 1 103 ? 8.245 -2.604 -6.778 1.00 97.81 103 ALA A CA 1
ATOM 860 C C . ALA A 1 103 ? 9.578 -3.272 -6.406 1.00 97.81 103 ALA A C 1
ATOM 862 O O . ALA A 1 103 ? 10.446 -3.453 -7.264 1.00 97.81 103 ALA A O 1
ATOM 863 N N . LYS A 1 104 ? 9.752 -3.666 -5.139 1.00 98.19 104 LYS A N 1
ATOM 864 C CA . LYS A 1 104 ? 10.982 -4.291 -4.631 1.00 98.19 104 LYS A CA 1
ATOM 865 C C . LYS A 1 104 ? 10.858 -5.798 -4.415 1.00 98.19 104 LYS A C 1
ATOM 867 O O . LYS A 1 104 ? 9.824 -6.309 -3.992 1.00 98.19 104 LYS A O 1
ATOM 872 N N . LYS A 1 105 ? 11.972 -6.502 -4.613 1.00 97.88 105 LYS A N 1
ATOM 873 C CA . LYS A 1 105 ? 12.214 -7.894 -4.228 1.00 97.88 105 LYS A CA 1
ATOM 874 C C . LYS A 1 105 ? 13.262 -7.930 -3.117 1.00 97.88 105 LYS A C 1
ATOM 876 O O . LYS A 1 105 ? 14.435 -7.641 -3.346 1.00 97.88 105 LYS A O 1
ATOM 881 N N . GLY A 1 106 ? 12.835 -8.299 -1.912 1.00 95.38 106 GLY A N 1
ATOM 882 C CA . GLY A 1 106 ? 13.702 -8.277 -0.735 1.00 95.38 106 GLY A CA 1
ATOM 883 C C . GLY A 1 106 ? 14.074 -6.846 -0.341 1.00 95.38 106 GLY A C 1
ATOM 884 O O . GLY A 1 106 ? 13.228 -5.947 -0.392 1.00 95.38 106 GLY A O 1
ATOM 885 N N . LEU A 1 107 ? 15.320 -6.641 0.085 1.00 93.44 107 LEU A N 1
ATOM 886 C CA . LEU A 1 107 ? 15.820 -5.340 0.545 1.00 93.44 107 LEU A CA 1
ATOM 887 C C . LEU A 1 107 ? 16.557 -4.543 -0.539 1.00 93.44 107 LEU A C 1
ATOM 889 O O . LEU A 1 107 ? 16.546 -3.320 -0.486 1.00 93.44 107 LEU A O 1
ATOM 893 N N . TYR A 1 108 ? 17.163 -5.213 -1.525 1.00 95.38 108 TYR A N 1
ATOM 894 C CA . TYR A 1 108 ? 18.181 -4.591 -2.386 1.00 95.38 108 TYR A CA 1
ATOM 895 C C . TYR A 1 108 ? 17.883 -4.640 -3.888 1.00 95.38 108 TYR A C 1
ATOM 897 O O . TYR A 1 108 ? 18.714 -4.220 -4.687 1.00 95.38 108 TYR A O 1
ATOM 905 N N . LYS A 1 109 ? 16.730 -5.175 -4.306 1.00 97.88 109 LYS A N 1
ATOM 906 C CA . LYS A 1 109 ? 16.400 -5.325 -5.729 1.00 97.88 109 LYS A CA 1
ATOM 907 C C . LYS A 1 109 ? 15.075 -4.659 -6.061 1.00 97.88 109 LYS A C 1
ATOM 909 O O . LYS A 1 109 ? 14.077 -4.927 -5.403 1.00 97.88 109 LYS A O 1
ATOM 914 N N . ILE A 1 110 ? 15.056 -3.865 -7.127 1.00 98.19 110 ILE A N 1
ATOM 915 C CA . ILE A 1 110 ? 13.833 -3.379 -7.773 1.00 98.19 110 ILE A CA 1
ATOM 916 C C . ILE A 1 110 ? 13.493 -4.314 -8.936 1.00 98.19 110 ILE A C 1
ATOM 918 O O . ILE A 1 110 ? 14.379 -4.756 -9.668 1.00 98.19 110 ILE A O 1
ATOM 922 N N . VAL A 1 111 ? 12.216 -4.665 -9.067 1.00 97.56 111 VAL A N 1
ATOM 923 C CA . VAL A 1 111 ? 11.684 -5.551 -10.119 1.00 97.56 111 VAL A CA 1
ATOM 924 C C . VAL A 1 111 ? 10.683 -4.855 -11.038 1.00 97.56 111 VAL A C 1
ATOM 926 O O . VAL A 1 111 ? 10.339 -5.411 -12.077 1.00 97.56 111 VAL A O 1
ATOM 929 N N . GLY A 1 112 ? 10.252 -3.644 -10.683 1.00 96.50 112 GLY A N 1
ATOM 930 C CA . GLY A 1 112 ? 9.342 -2.840 -11.486 1.00 96.50 112 GLY A CA 1
ATOM 931 C C . GLY A 1 112 ? 9.334 -1.378 -11.064 1.00 96.50 112 GLY A C 1
ATOM 932 O O . GLY A 1 112 ? 9.688 -1.043 -9.932 1.00 96.50 112 GLY A O 1
ATOM 933 N N . LYS A 1 113 ? 8.924 -0.524 -11.997 1.00 95.19 113 LYS A N 1
ATOM 934 C CA . LYS A 1 113 ? 8.665 0.902 -11.813 1.00 95.19 113 LYS A CA 1
ATOM 935 C C . LYS A 1 113 ? 7.440 1.245 -12.654 1.00 95.19 113 LYS A C 1
ATOM 937 O O . LYS A 1 113 ? 7.405 0.848 -13.820 1.00 95.19 113 LYS A O 1
ATOM 942 N N . GLY A 1 114 ? 6.492 1.976 -12.088 1.00 88.50 114 GLY A N 1
ATOM 943 C CA . GLY A 1 114 ? 5.281 2.415 -12.777 1.00 88.50 114 GLY A CA 1
ATOM 944 C C . GLY A 1 114 ? 4.562 3.483 -11.992 1.00 88.50 114 GLY A C 1
ATOM 945 O O . GLY A 1 114 ? 4.757 3.507 -10.756 1.00 88.50 114 GLY A O 1
#

Secondary structure (DSSP, 8-state):
-----HHHHHHHHHHHHHHHS-----EEEE--SGGGTTHHHHHHHT------GGG--GGG-SSHHHHHHHHHHHH-SSS--HHHHHHHHHHHHT--BTBEEEEEETTTEEEEE-

pLDDT: mean 89.08, std 14.23, range [45.44, 98.31]

Foldseek 3Di:
DDPDDPVVVVVVVVVVVVVVPPDDAAEEEDECPAQNPCVVVCVVVVHDDLDPPVVPQLLVDPDLVSLQVVCCVPPNDPDSCNVVSVVSCCVRPVDDPRHKYFHDGPDPDTDDID

Radius of gyration: 18.78 Å; chains: 1; bounding box: 48×44×46 Å